Protein AF-A0A151II38-F1 (afdb_monomer_lite)

Structure (mmCIF, N/CA/C/O backbone):
data_AF-A0A151II38-F1
#
_entry.id   AF-A0A151II38-F1
#
loop_
_atom_site.group_PDB
_atom_site.id
_atom_site.type_symbol
_atom_site.label_atom_id
_atom_site.label_alt_id
_atom_site.label_comp_id
_atom_site.label_asym_id
_atom_site.label_entity_id
_atom_site.label_seq_id
_atom_site.pdbx_PDB_ins_code
_atom_site.Cartn_x
_atom_site.Cartn_y
_atom_site.Cartn_z
_atom_site.occupancy
_atom_site.B_iso_or_equiv
_atom_site.auth_seq_id
_atom_site.auth_comp_id
_atom_site.auth_asym_id
_atom_site.auth_atom_id
_atom_site.pdbx_PDB_model_num
ATOM 1 N N . MET A 1 1 ? 55.153 0.706 26.141 1.00 42.03 1 MET A N 1
ATOM 2 C CA . MET A 1 1 ? 53.929 1.370 25.641 1.00 42.03 1 MET A CA 1
ATOM 3 C C . MET A 1 1 ? 52.805 1.045 26.612 1.00 42.03 1 MET A C 1
ATOM 5 O O . MET A 1 1 ? 52.596 -0.126 26.891 1.00 42.03 1 MET A O 1
ATOM 9 N N . LYS A 1 2 ? 52.201 2.060 27.241 1.00 38.72 2 LYS A N 1
ATOM 10 C CA . LYS A 1 2 ? 51.211 1.895 28.319 1.00 38.72 2 LYS A CA 1
ATOM 11 C C . LYS A 1 2 ? 49.842 1.570 27.707 1.00 38.72 2 LYS A C 1
ATOM 13 O O . LYS A 1 2 ? 49.373 2.341 26.878 1.00 38.72 2 LYS A O 1
ATOM 18 N N . GLN A 1 3 ? 49.226 0.452 28.096 1.00 38.72 3 GLN A N 1
ATOM 19 C CA . GLN A 1 3 ? 47.822 0.165 27.782 1.00 38.72 3 GLN A CA 1
ATOM 20 C C . GLN A 1 3 ? 46.928 1.078 28.631 1.00 38.72 3 GLN A C 1
ATOM 22 O O . GLN A 1 3 ? 47.098 1.150 29.847 1.00 38.72 3 GLN A O 1
ATOM 27 N N . GLN A 1 4 ? 46.008 1.799 27.991 1.00 38.91 4 GLN A N 1
ATOM 28 C CA . GLN A 1 4 ? 44.930 2.519 28.671 1.00 38.91 4 GLN A CA 1
ATOM 29 C C . GLN A 1 4 ? 43.758 1.557 28.928 1.00 38.91 4 GLN A C 1
ATOM 31 O O . GLN A 1 4 ? 43.436 0.767 28.037 1.00 38.91 4 GLN A O 1
ATOM 36 N N . PRO A 1 5 ? 43.105 1.603 30.103 1.00 37.75 5 PRO A N 1
ATOM 37 C CA . PRO A 1 5 ? 41.931 0.786 30.366 1.00 37.75 5 PRO A CA 1
ATOM 38 C C . PRO A 1 5 ? 40.716 1.360 29.628 1.00 37.75 5 PRO A C 1
ATOM 40 O O . PRO A 1 5 ? 40.427 2.555 29.701 1.00 37.75 5 PRO A O 1
ATOM 43 N N . ILE A 1 6 ? 40.005 0.491 28.912 1.00 41.16 6 ILE A N 1
ATOM 44 C CA . ILE A 1 6 ? 38.724 0.803 28.277 1.00 41.16 6 ILE A CA 1
ATOM 45 C C . ILE A 1 6 ? 37.702 1.007 29.400 1.00 41.16 6 ILE A C 1
ATOM 47 O O . ILE A 1 6 ? 37.338 0.061 30.096 1.00 41.16 6 ILE A O 1
ATOM 51 N N . LEU A 1 7 ? 37.255 2.248 29.593 1.00 38.03 7 LEU A N 1
ATOM 52 C CA . LEU A 1 7 ? 36.114 2.561 30.448 1.00 38.03 7 LEU A CA 1
ATOM 53 C C . LEU A 1 7 ? 34.854 1.987 29.791 1.00 38.03 7 LEU A C 1
ATOM 55 O O . LEU A 1 7 ? 34.347 2.531 28.812 1.00 38.03 7 LEU A O 1
ATOM 59 N N . PHE A 1 8 ? 34.367 0.867 30.322 1.00 38.53 8 PHE A N 1
ATOM 60 C CA . PHE A 1 8 ? 33.031 0.368 30.027 1.00 38.53 8 PHE A CA 1
ATOM 61 C C . PHE A 1 8 ? 32.028 1.344 30.645 1.00 38.53 8 PHE A C 1
ATOM 63 O O . PHE A 1 8 ? 31.829 1.361 31.858 1.00 38.53 8 PHE A O 1
ATOM 70 N N . VAL A 1 9 ? 31.446 2.206 29.813 1.00 39.81 9 VAL A N 1
ATOM 71 C CA . VAL A 1 9 ? 30.299 3.023 30.205 1.00 39.81 9 VAL A CA 1
ATOM 72 C C . VAL A 1 9 ? 29.094 2.081 30.215 1.00 39.81 9 VAL A C 1
ATOM 74 O O . VAL A 1 9 ? 28.756 1.557 29.150 1.00 39.81 9 VAL A O 1
ATOM 77 N N . PRO A 1 10 ? 28.453 1.809 31.365 1.00 38.94 10 PRO A N 1
ATOM 78 C CA . PRO A 1 10 ? 27.213 1.055 31.358 1.00 38.94 10 PRO A CA 1
ATOM 79 C C . PRO A 1 10 ? 26.184 1.889 30.590 1.00 38.94 10 PRO A C 1
ATOM 81 O O . PRO A 1 10 ? 25.871 3.020 30.968 1.00 38.94 10 PRO A O 1
ATOM 84 N N . GLY A 1 11 ? 25.716 1.360 29.458 1.00 39.97 11 GLY A N 1
ATOM 85 C CA . GLY A 1 11 ? 24.591 1.939 28.733 1.00 39.97 11 GLY A CA 1
ATOM 86 C C . GLY A 1 11 ? 23.393 2.035 29.672 1.00 39.97 11 GLY A C 1
ATOM 87 O O . GLY A 1 11 ? 23.186 1.135 30.484 1.00 39.97 11 GLY A O 1
ATOM 88 N N . ALA A 1 12 ? 22.647 3.138 29.587 1.00 42.88 12 ALA A N 1
ATOM 89 C CA . ALA A 1 12 ? 21.488 3.398 30.431 1.00 42.88 12 ALA A CA 1
ATOM 90 C C . ALA A 1 12 ? 20.570 2.167 30.483 1.00 42.88 12 ALA A C 1
ATOM 92 O O . ALA A 1 12 ? 19.962 1.780 29.483 1.00 42.88 12 ALA A O 1
ATOM 93 N N . GLU A 1 13 ? 20.504 1.535 31.651 1.00 42.62 13 GLU A N 1
ATOM 94 C CA . GLU A 1 13 ? 19.640 0.392 31.893 1.00 42.62 13 GLU A CA 1
ATOM 95 C C . GLU A 1 13 ? 18.210 0.921 32.045 1.00 42.62 13 GLU A C 1
ATOM 97 O O . GLU A 1 13 ? 17.784 1.382 33.103 1.00 42.62 13 GLU A O 1
ATOM 102 N N . VAL A 1 14 ? 17.474 0.947 30.932 1.00 45.72 14 VAL A N 1
ATOM 103 C CA . VAL A 1 14 ? 16.070 1.359 30.925 1.00 45.72 14 VAL A CA 1
ATOM 104 C C . VAL A 1 14 ? 15.251 0.229 31.538 1.00 45.72 14 VAL A C 1
ATOM 106 O O . VAL A 1 14 ? 14.864 -0.720 30.854 1.00 45.72 14 VAL A O 1
ATOM 109 N N . SER A 1 15 ? 14.962 0.339 32.834 1.00 42.09 15 SER A N 1
ATOM 110 C CA . SER A 1 15 ? 13.875 -0.414 33.460 1.00 42.09 15 SER A CA 1
ATOM 111 C C . SER A 1 15 ? 12.570 -0.020 32.772 1.00 42.09 15 SER A C 1
ATOM 113 O O . SER A 1 15 ? 12.021 1.053 33.016 1.00 42.09 15 SER A O 1
ATOM 115 N N . ARG A 1 16 ? 12.093 -0.861 31.849 1.00 50.50 16 ARG A N 1
ATOM 116 C CA . ARG A 1 16 ? 10.820 -0.630 31.162 1.00 50.50 16 ARG A CA 1
ATOM 117 C C . ARG A 1 16 ? 9.686 -0.838 32.157 1.00 50.50 16 ARG A C 1
ATOM 119 O O . ARG A 1 16 ? 9.309 -1.970 32.449 1.00 50.50 16 ARG A O 1
ATOM 126 N N . VAL A 1 17 ? 9.139 0.260 32.663 1.00 53.81 17 VAL A N 1
ATOM 127 C CA . VAL A 1 17 ? 7.843 0.254 33.342 1.00 53.81 17 VAL A CA 1
ATOM 128 C C . VAL A 1 17 ? 6.809 -0.194 32.309 1.00 53.81 17 VAL A C 1
ATOM 130 O O . VAL A 1 17 ? 6.632 0.459 31.282 1.00 53.81 17 VAL A O 1
ATOM 133 N N . GLY A 1 18 ? 6.180 -1.349 32.534 1.00 63.34 18 GLY A N 1
ATOM 134 C CA . GLY A 1 18 ? 5.113 -1.834 31.662 1.00 63.34 18 GLY A CA 1
ATOM 135 C C . GLY A 1 18 ? 3.963 -0.829 31.637 1.00 63.34 18 GLY A C 1
ATOM 136 O O . GLY A 1 18 ? 3.444 -0.458 32.688 1.00 63.34 18 GLY A O 1
ATOM 137 N N . MET A 1 19 ? 3.576 -0.379 30.445 1.00 75.31 19 MET A N 1
ATOM 138 C CA . MET A 1 19 ? 2.402 0.471 30.272 1.00 75.31 19 MET A CA 1
ATOM 139 C C . MET A 1 19 ? 1.148 -0.402 30.372 1.00 75.31 19 MET A C 1
ATOM 141 O O . MET A 1 19 ? 1.076 -1.452 29.739 1.00 75.31 19 MET A O 1
ATOM 145 N N . ARG A 1 20 ? 0.145 0.007 31.148 1.00 77.50 20 ARG A N 1
ATOM 146 C CA . ARG A 1 20 ? -1.185 -0.613 31.069 1.00 77.50 20 ARG A CA 1
ATOM 147 C C . ARG A 1 20 ? -2.046 0.185 30.109 1.00 77.50 20 ARG A C 1
ATOM 149 O O . ARG A 1 20 ? -1.980 1.412 30.110 1.00 77.50 20 ARG A O 1
ATOM 156 N N . MET A 1 21 ? -2.834 -0.513 29.301 1.00 81.94 21 MET A N 1
ATOM 157 C CA . MET A 1 21 ? -3.765 0.151 28.401 1.00 81.94 21 MET A CA 1
ATOM 158 C C . MET A 1 21 ? -4.886 0.808 29.227 1.00 81.94 21 MET A C 1
ATOM 160 O O . MET A 1 21 ? -5.406 0.153 30.133 1.00 81.94 21 MET A O 1
ATOM 164 N N . PRO A 1 22 ? -5.228 2.085 28.978 1.00 82.12 22 PRO A N 1
ATOM 165 C CA . PRO A 1 22 ? -6.324 2.757 29.671 1.00 82.12 22 PRO A CA 1
ATOM 166 C C . PRO A 1 22 ? -7.682 2.150 29.291 1.00 82.12 22 PRO A C 1
ATOM 168 O O . PRO A 1 22 ? -7.847 1.631 28.184 1.00 82.12 22 PRO A O 1
ATOM 171 N N . GLU A 1 23 ? -8.657 2.266 30.197 1.00 81.56 23 GLU A N 1
ATOM 172 C CA . GLU A 1 23 ? -10.046 1.846 29.968 1.00 81.56 23 GLU A CA 1
ATOM 173 C C . GLU A 1 23 ? -10.619 2.525 28.720 1.00 81.56 23 GLU A C 1
ATOM 175 O O . GLU A 1 23 ? -10.447 3.730 28.526 1.00 81.56 23 GLU A O 1
ATOM 180 N N . PHE A 1 24 ? -11.290 1.752 27.864 1.00 79.31 24 PHE A N 1
ATOM 181 C CA . PHE A 1 24 ? -11.887 2.276 26.639 1.00 79.31 24 PHE A CA 1
ATOM 182 C C . PHE A 1 24 ? -13.092 3.168 26.951 1.00 79.31 24 PHE A C 1
ATOM 184 O O . PHE A 1 24 ? -14.044 2.718 27.585 1.00 79.31 24 PHE A O 1
ATOM 191 N N . THR A 1 25 ? -13.085 4.413 26.461 1.00 80.38 25 THR A N 1
ATOM 192 C CA . THR A 1 25 ? -14.199 5.358 26.626 1.00 80.38 25 THR A CA 1
ATOM 193 C C . THR A 1 25 ? -15.070 5.405 25.365 1.00 80.38 25 THR A C 1
ATOM 195 O O . THR A 1 25 ? -14.805 6.203 24.467 1.00 80.38 25 THR A O 1
ATOM 198 N N . PRO A 1 26 ? -16.149 4.601 25.262 1.00 75.00 26 PRO A N 1
ATOM 199 C CA . PRO A 1 26 ? -16.966 4.536 24.045 1.00 75.00 26 PRO A CA 1
ATOM 200 C C . PRO A 1 26 ? -17.714 5.839 23.735 1.00 75.00 26 PRO A C 1
ATOM 202 O O . PRO A 1 26 ? -18.057 6.080 22.582 1.00 75.00 26 PRO A O 1
ATOM 205 N N . ALA A 1 27 ? -17.977 6.670 24.749 1.00 83.56 27 ALA A N 1
ATOM 206 C CA . ALA A 1 27 ? -18.625 7.971 24.579 1.00 83.56 27 ALA A CA 1
ATOM 207 C C . ALA A 1 27 ? -17.717 9.006 23.893 1.00 83.56 27 ALA A C 1
ATOM 209 O O . ALA A 1 27 ? -18.223 9.917 23.246 1.00 83.56 27 ALA A O 1
ATOM 210 N N . ASP A 1 28 ? -16.398 8.853 24.034 1.00 86.56 28 ASP A N 1
ATOM 211 C CA . ASP A 1 28 ? -15.394 9.720 23.420 1.00 86.56 28 ASP A CA 1
ATOM 212 C C . ASP A 1 28 ? -14.138 8.899 23.068 1.00 86.56 28 ASP A C 1
ATOM 214 O O . ASP A 1 28 ? -13.201 8.788 23.870 1.00 86.56 28 ASP A O 1
ATOM 218 N N . PRO A 1 29 ? -14.124 8.260 21.885 1.00 86.12 29 PRO A N 1
ATOM 219 C CA . PRO A 1 29 ? -12.983 7.471 21.437 1.00 86.12 29 PRO A CA 1
ATOM 220 C C . PRO A 1 29 ? -11.738 8.320 21.155 1.00 86.12 29 PRO A C 1
ATOM 222 O O . PRO A 1 29 ? -10.625 7.823 21.314 1.00 86.12 29 PRO A O 1
ATOM 225 N N . GLU A 1 30 ? -11.893 9.583 20.740 1.00 87.31 30 GLU A N 1
ATOM 226 C CA . GLU A 1 30 ? -10.754 10.464 20.447 1.00 87.31 30 GLU A CA 1
ATOM 227 C C . GLU A 1 30 ? -9.966 10.783 21.715 1.00 87.31 30 GLU A C 1
ATOM 229 O O . GLU A 1 30 ? -8.733 10.705 21.720 1.00 87.31 30 GLU A O 1
ATOM 234 N N . LEU A 1 31 ? -10.673 11.060 22.814 1.00 89.38 31 LEU A N 1
ATOM 235 C CA . LEU A 1 31 ? -10.053 11.218 24.123 1.00 89.38 31 LEU A CA 1
ATOM 236 C C . LEU A 1 31 ? -9.273 9.963 24.522 1.00 89.38 31 LEU A C 1
ATOM 238 O O . LEU A 1 31 ? -8.129 10.073 24.968 1.00 89.38 31 LEU A O 1
ATOM 242 N N . TRP A 1 32 ? -9.847 8.775 24.313 1.00 88.19 32 TRP A N 1
ATOM 243 C CA . TRP A 1 32 ? -9.151 7.520 24.592 1.00 88.19 32 TRP A CA 1
ATOM 244 C C . TRP A 1 32 ? -7.852 7.392 23.793 1.00 88.19 32 TRP A C 1
ATOM 246 O O . TRP A 1 32 ? -6.799 7.144 24.383 1.00 88.19 32 TRP A O 1
ATOM 256 N N . PHE A 1 33 ? -7.893 7.621 22.476 1.00 89.62 33 PHE A N 1
ATOM 257 C CA . PHE A 1 33 ? -6.693 7.583 21.633 1.00 89.62 33 PHE A CA 1
ATOM 258 C C . PHE A 1 33 ? -5.639 8.598 22.095 1.00 89.62 33 PHE A C 1
ATOM 260 O O . PHE A 1 33 ? -4.460 8.257 22.181 1.00 89.62 33 PHE A O 1
ATOM 267 N N . SER A 1 34 ? -6.053 9.807 22.487 1.00 91.75 34 SER A N 1
ATOM 268 C CA . SER A 1 34 ? -5.141 10.819 23.030 1.00 91.75 34 SER A CA 1
ATOM 269 C C . SER A 1 34 ? -4.453 10.351 24.318 1.00 91.75 34 SER A C 1
ATOM 271 O O . SER A 1 34 ? -3.237 10.499 24.469 1.00 91.75 34 SER A O 1
ATOM 273 N N . ILE A 1 35 ? -5.202 9.739 25.241 1.00 89.88 35 ILE A N 1
ATOM 274 C CA . ILE A 1 35 ? -4.660 9.202 26.499 1.00 89.88 35 ILE A CA 1
ATOM 275 C C . ILE A 1 35 ? -3.666 8.073 26.216 1.00 89.88 35 ILE A C 1
ATOM 277 O O . ILE A 1 35 ? -2.582 8.041 26.806 1.00 89.88 35 ILE A O 1
ATOM 281 N N . VAL A 1 36 ? -4.007 7.163 25.304 1.00 90.38 36 VAL A N 1
ATOM 282 C CA . VAL A 1 36 ? -3.137 6.063 24.872 1.00 90.38 36 VAL A CA 1
ATOM 283 C C . VAL A 1 36 ? -1.824 6.604 24.302 1.00 90.38 36 VAL A C 1
ATOM 285 O O . VAL A 1 36 ? -0.748 6.214 24.761 1.00 90.38 36 VAL A O 1
ATOM 288 N N . ASP A 1 37 ? -1.891 7.552 23.366 1.00 90.25 37 ASP A N 1
ATOM 289 C CA . ASP A 1 37 ? -0.703 8.133 22.734 1.00 90.25 37 ASP A CA 1
ATOM 290 C C . ASP A 1 37 ? 0.189 8.861 23.741 1.00 90.25 37 ASP A C 1
ATOM 292 O O . ASP A 1 37 ? 1.411 8.685 23.751 1.00 90.25 37 ASP A O 1
ATOM 296 N N . ARG A 1 38 ? -0.407 9.635 24.656 1.00 90.50 38 ARG A N 1
ATOM 297 C CA . ARG A 1 38 ? 0.335 10.294 25.740 1.00 90.50 38 ARG A CA 1
ATOM 298 C C . ARG A 1 38 ? 0.987 9.284 26.683 1.00 90.50 38 ARG A C 1
ATOM 300 O O . ARG A 1 38 ? 2.105 9.527 27.132 1.00 90.50 38 ARG A O 1
ATOM 307 N N . SER A 1 39 ? 0.337 8.151 26.943 1.00 88.94 39 SER A N 1
ATOM 308 C CA . SER A 1 39 ? 0.879 7.075 27.781 1.00 88.94 39 SER A CA 1
ATOM 309 C C . SER A 1 39 ? 2.092 6.405 27.128 1.00 88.94 39 SER A C 1
ATOM 311 O O . SER A 1 39 ? 3.112 6.190 27.791 1.00 88.94 39 SER A O 1
ATOM 313 N N . PHE A 1 40 ? 2.034 6.143 25.818 1.00 90.38 40 PHE A N 1
ATOM 314 C CA . PHE A 1 40 ? 3.184 5.638 25.065 1.00 90.38 40 PHE A CA 1
ATOM 315 C C . PHE A 1 40 ? 4.356 6.622 25.101 1.00 90.38 40 PHE A C 1
ATOM 317 O O . PHE A 1 40 ? 5.489 6.223 25.373 1.00 90.38 40 PHE A O 1
ATOM 324 N N . LEU A 1 41 ? 4.088 7.917 24.909 1.00 88.81 41 LEU A N 1
ATOM 325 C CA . LEU A 1 41 ? 5.114 8.958 24.995 1.00 88.81 41 LEU A CA 1
ATOM 326 C C . LEU A 1 41 ? 5.746 9.033 26.393 1.00 88.81 41 LEU A C 1
ATOM 328 O O . LEU A 1 41 ? 6.970 9.069 26.504 1.00 88.81 41 LEU A O 1
ATOM 332 N N . ALA A 1 42 ? 4.938 9.003 27.456 1.00 88.38 42 ALA A N 1
ATOM 333 C CA . ALA A 1 42 ? 5.418 9.079 28.837 1.00 88.38 42 ALA A CA 1
ATOM 334 C C . ALA A 1 42 ? 6.294 7.879 29.238 1.00 88.38 42 ALA A C 1
ATOM 336 O O . ALA A 1 42 ? 7.211 8.018 30.044 1.00 88.38 42 ALA A O 1
ATOM 337 N N . THR A 1 43 ? 6.032 6.705 28.661 1.00 86.94 43 THR A N 1
ATOM 338 C CA . THR A 1 43 ? 6.795 5.470 28.909 1.00 86.94 43 THR A CA 1
ATOM 339 C C . THR A 1 43 ? 7.983 5.282 27.960 1.00 86.94 43 THR A C 1
ATOM 341 O O . THR A 1 43 ? 8.714 4.297 28.073 1.00 86.94 43 THR A O 1
ATOM 344 N N . GLY A 1 44 ? 8.205 6.218 27.030 1.00 87.56 44 GLY A N 1
ATOM 345 C CA . GLY A 1 44 ? 9.280 6.143 26.038 1.00 87.56 44 GLY A CA 1
ATOM 346 C C . GLY A 1 44 ? 9.044 5.101 24.938 1.00 87.56 44 GLY A C 1
ATOM 347 O O . GLY A 1 44 ? 9.988 4.693 24.261 1.00 87.56 44 GLY A O 1
ATOM 348 N N . ILE A 1 45 ? 7.801 4.646 24.746 1.00 87.88 45 ILE A N 1
ATOM 349 C CA . ILE A 1 45 ? 7.431 3.694 23.696 1.00 87.88 45 ILE A CA 1
ATOM 350 C C . ILE A 1 45 ? 7.167 4.462 22.398 1.00 87.88 45 ILE A C 1
ATOM 352 O O . ILE A 1 45 ? 6.077 4.971 22.153 1.00 87.88 45 ILE A O 1
ATOM 356 N N . THR A 1 46 ? 8.172 4.517 21.530 1.00 87.12 46 THR A N 1
ATOM 357 C CA . THR A 1 46 ? 8.078 5.207 20.231 1.00 87.12 46 THR A CA 1
ATOM 358 C C . THR A 1 46 ? 7.876 4.253 19.059 1.00 87.12 46 THR A C 1
ATOM 360 O O . THR A 1 46 ? 7.254 4.617 18.068 1.00 87.12 46 THR A O 1
ATOM 363 N N . VAL A 1 47 ? 8.360 3.014 19.178 1.00 88.75 47 VAL A N 1
ATOM 364 C CA . VAL A 1 47 ? 8.317 2.017 18.102 1.00 88.75 47 VAL A CA 1
ATOM 365 C C . VAL A 1 47 ? 6.901 1.466 17.935 1.00 88.75 47 VAL A C 1
ATOM 367 O O . VAL A 1 47 ? 6.396 0.786 18.831 1.00 88.75 47 VAL A O 1
ATOM 370 N N . ASP A 1 48 ? 6.297 1.669 16.763 1.00 87.25 48 ASP A N 1
ATOM 371 C CA . ASP A 1 48 ? 4.916 1.250 16.474 1.00 87.25 48 ASP A CA 1
ATOM 372 C C . ASP A 1 48 ? 4.686 -0.255 16.622 1.00 87.25 48 ASP A C 1
ATOM 374 O O . ASP A 1 48 ? 3.642 -0.668 17.116 1.00 87.25 48 ASP A O 1
ATOM 378 N N . ALA A 1 49 ? 5.679 -1.091 16.302 1.00 84.19 49 ALA A N 1
ATOM 379 C CA . ALA A 1 49 ? 5.593 -2.533 16.550 1.00 84.19 49 ALA A CA 1
ATOM 380 C C . ALA A 1 49 ? 5.375 -2.857 18.042 1.00 84.19 49 ALA A C 1
ATOM 382 O O . ALA A 1 49 ? 4.660 -3.799 18.377 1.00 84.19 49 ALA A O 1
ATOM 383 N N . THR A 1 50 ? 5.950 -2.052 18.942 1.00 87.19 50 THR A N 1
ATOM 384 C CA . THR A 1 50 ? 5.748 -2.197 20.390 1.00 87.19 50 THR A CA 1
ATOM 385 C C . THR A 1 50 ? 4.356 -1.723 20.790 1.00 87.19 50 THR A C 1
ATOM 387 O O . THR A 1 50 ? 3.670 -2.440 21.515 1.00 87.19 50 THR A O 1
ATOM 390 N N . LYS A 1 51 ? 3.907 -0.562 20.288 1.00 88.06 51 LYS A N 1
ATOM 391 C CA . LYS A 1 51 ? 2.544 -0.050 20.529 1.00 88.06 51 LYS A CA 1
ATOM 392 C C . LYS A 1 51 ? 1.484 -1.063 20.087 1.00 88.06 51 LYS A C 1
ATOM 394 O O . LYS A 1 51 ? 0.569 -1.384 20.840 1.00 88.06 51 LYS A O 1
ATOM 399 N N . PHE A 1 52 ? 1.665 -1.629 18.895 1.00 85.44 52 PHE A N 1
ATOM 400 C CA . PHE A 1 52 ? 0.821 -2.688 18.352 1.00 85.44 52 PHE A CA 1
ATOM 401 C C . PHE A 1 52 ? 0.848 -3.945 19.226 1.00 85.44 52 PHE A C 1
ATOM 403 O O . PHE A 1 52 ? -0.198 -4.527 19.499 1.00 85.44 52 PHE A O 1
ATOM 410 N N . GLY A 1 53 ? 2.027 -4.319 19.730 1.00 86.44 53 GLY A N 1
ATOM 411 C CA . GLY A 1 53 ? 2.182 -5.399 20.699 1.00 86.44 53 GLY A CA 1
ATOM 412 C C . GLY A 1 53 ? 1.278 -5.227 21.921 1.00 86.44 53 GLY A C 1
ATOM 413 O O . GLY A 1 53 ? 0.593 -6.179 22.273 1.00 86.44 53 GLY A O 1
ATOM 414 N N . TYR A 1 54 ? 1.207 -4.025 22.508 1.00 85.25 54 TYR A N 1
ATOM 415 C CA . TYR A 1 54 ? 0.302 -3.727 23.629 1.00 85.25 54 TYR A CA 1
ATOM 416 C C . TYR A 1 54 ? -1.177 -3.863 23.251 1.00 85.25 54 TYR A C 1
ATOM 418 O O . TYR A 1 54 ? -1.947 -4.453 24.010 1.00 85.25 54 TYR A O 1
ATOM 426 N N . ALA A 1 55 ? -1.570 -3.378 22.070 1.00 83.12 55 ALA A N 1
ATOM 427 C CA . ALA A 1 55 ? -2.946 -3.500 21.593 1.00 83.12 55 ALA A CA 1
ATOM 428 C C . ALA A 1 55 ? -3.366 -4.967 21.390 1.00 83.12 55 ALA A C 1
ATOM 430 O O . ALA A 1 55 ? -4.480 -5.346 21.749 1.00 83.12 55 ALA A O 1
ATOM 431 N N . LEU A 1 56 ? -2.466 -5.816 20.878 1.00 84.06 56 LEU A N 1
ATOM 432 C CA . LEU A 1 56 ? -2.742 -7.240 20.668 1.00 84.06 56 LEU A CA 1
ATOM 433 C C . LEU A 1 56 ? -3.023 -8.006 21.963 1.00 84.06 56 LEU A C 1
ATOM 435 O O . LEU A 1 56 ? -3.763 -8.984 21.926 1.00 84.06 56 LEU A O 1
ATOM 439 N N . ILE A 1 57 ? -2.481 -7.573 23.107 1.00 83.56 57 ILE A N 1
ATOM 440 C CA . ILE A 1 57 ? -2.741 -8.239 24.395 1.00 83.56 57 ILE A CA 1
ATOM 441 C C . ILE A 1 57 ? -4.218 -8.099 24.803 1.00 83.56 57 ILE A C 1
ATOM 443 O O . ILE A 1 57 ? -4.722 -8.900 25.583 1.00 83.56 57 ILE A O 1
ATOM 447 N N . MET A 1 58 ? -4.939 -7.109 24.268 1.00 83.62 58 MET A N 1
ATOM 448 C CA . MET A 1 58 ? -6.382 -6.979 24.489 1.00 83.62 58 MET A CA 1
ATOM 449 C C . MET A 1 58 ? -7.211 -7.927 23.612 1.00 83.62 58 MET A C 1
ATOM 451 O O . MET A 1 58 ? -8.417 -8.027 23.808 1.00 83.62 58 MET A O 1
ATOM 455 N N . VAL A 1 59 ? -6.616 -8.611 22.629 1.00 87.44 59 VAL A N 1
ATOM 456 C CA . VAL A 1 59 ? -7.339 -9.445 21.658 1.00 87.44 59 VAL A CA 1
ATOM 457 C C . VAL A 1 59 ? -7.201 -10.927 22.016 1.00 87.44 59 VAL A C 1
ATOM 459 O O . VAL A 1 59 ? -6.155 -11.541 21.818 1.00 87.44 59 VAL A O 1
ATOM 462 N N . ASP A 1 60 ? -8.285 -11.546 22.484 1.00 87.62 60 ASP A N 1
ATOM 463 C CA . ASP A 1 60 ? -8.368 -12.986 22.737 1.00 87.62 60 ASP A CA 1
ATOM 464 C C . ASP A 1 60 ? -8.942 -13.703 21.506 1.00 87.62 60 ASP A C 1
ATOM 466 O O . ASP A 1 60 ? -10.154 -13.873 21.345 1.00 87.62 60 ASP A O 1
ATOM 470 N N . LEU A 1 61 ? -8.039 -14.131 20.620 1.00 85.19 61 LEU A N 1
ATOM 471 C CA . LEU A 1 61 ? -8.384 -14.814 19.370 1.00 85.19 61 LEU A CA 1
ATOM 472 C C . LEU A 1 61 ? -9.036 -16.187 19.589 1.00 85.19 61 LEU A C 1
ATOM 474 O O . LEU A 1 61 ? -9.821 -16.617 18.748 1.00 85.19 61 LEU A O 1
ATOM 478 N N . LYS A 1 62 ? -8.734 -16.883 20.697 1.00 86.88 62 LYS A N 1
ATOM 479 C CA . LYS A 1 62 ? -9.294 -18.221 20.967 1.00 86.88 62 LYS A CA 1
ATOM 480 C C . LYS A 1 62 ? -10.781 -18.148 21.283 1.00 86.88 62 LYS A C 1
ATOM 482 O O . LYS A 1 62 ? -11.534 -19.019 20.864 1.00 86.88 62 LYS A O 1
ATOM 487 N N . ASN A 1 63 ? -11.178 -17.108 22.009 1.00 88.12 63 ASN A N 1
ATOM 488 C CA . ASN A 1 63 ? -12.560 -16.898 22.429 1.00 88.12 63 ASN A CA 1
ATOM 489 C C . ASN A 1 63 ? -13.279 -15.820 21.602 1.00 88.12 63 ASN A C 1
ATOM 491 O O . ASN A 1 63 ? -14.390 -15.444 21.961 1.00 88.12 63 ASN A O 1
ATOM 495 N N . ILE A 1 64 ? -12.649 -15.321 20.527 1.00 86.62 64 ILE A N 1
ATOM 496 C CA . ILE A 1 64 ? -13.172 -14.276 19.633 1.00 86.62 64 ILE A CA 1
ATOM 497 C C . ILE A 1 64 ? -13.727 -13.100 20.452 1.00 86.62 64 ILE A C 1
ATOM 499 O O . ILE A 1 64 ? -14.901 -12.744 20.367 1.00 86.62 64 ILE A O 1
ATOM 503 N N . ARG A 1 65 ? -12.892 -12.516 21.312 1.00 88.50 65 ARG A N 1
ATOM 504 C CA . ARG A 1 65 ? -13.302 -11.407 22.183 1.00 88.50 65 ARG A CA 1
ATOM 505 C C . ARG A 1 65 ? -12.171 -10.421 22.418 1.00 88.50 65 ARG A C 1
ATOM 507 O O . ARG A 1 65 ? -10.998 -10.777 22.353 1.00 88.50 65 ARG A O 1
ATOM 514 N N . LEU A 1 66 ? -12.540 -9.187 22.724 1.00 87.94 66 LEU A N 1
ATOM 515 C CA . LEU A 1 66 ? -11.644 -8.196 23.302 1.00 87.94 66 LEU A CA 1
ATOM 516 C C . LEU A 1 66 ? -11.744 -8.283 24.823 1.00 87.94 66 LEU A C 1
ATOM 518 O O . LEU A 1 66 ? -12.846 -8.432 25.349 1.00 87.94 66 LEU A O 1
ATOM 522 N N . VAL A 1 67 ? -10.612 -8.212 25.514 1.00 87.31 67 VAL A N 1
ATOM 523 C CA . VAL A 1 67 ? -10.507 -8.263 26.973 1.00 87.31 67 VAL A CA 1
ATOM 524 C C . VAL A 1 67 ? -9.832 -6.986 27.451 1.00 87.31 67 VAL A C 1
ATOM 526 O O . VAL A 1 67 ? -8.685 -6.711 27.097 1.00 87.31 67 VAL A O 1
ATOM 529 N N . ASP A 1 68 ? -10.539 -6.222 28.277 1.00 82.94 68 ASP A N 1
ATOM 530 C CA . ASP A 1 68 ? -9.956 -5.109 29.014 1.00 82.94 68 ASP A CA 1
ATOM 531 C C . ASP A 1 68 ? -9.179 -5.655 30.219 1.00 82.94 68 ASP A C 1
ATOM 533 O O . ASP A 1 68 ? -9.729 -6.332 31.086 1.00 82.94 68 ASP A O 1
ATOM 537 N N . GLN A 1 69 ? -7.882 -5.365 30.280 1.00 79.44 69 GLN A N 1
ATOM 538 C CA . GLN A 1 69 ? -7.003 -5.850 31.344 1.00 79.44 69 GLN A CA 1
ATOM 539 C C . GLN A 1 69 ? -7.210 -5.140 32.683 1.00 79.44 69 GLN A C 1
ATOM 541 O O . GLN A 1 69 ? -6.778 -5.659 33.712 1.00 79.44 69 GLN A O 1
ATOM 546 N N . LEU A 1 70 ? -7.811 -3.948 32.684 1.00 78.56 70 LEU A N 1
ATOM 547 C CA . LEU A 1 70 ? -8.051 -3.188 33.904 1.00 78.56 70 LEU A CA 1
ATOM 548 C C . LEU A 1 70 ? -9.329 -3.661 34.596 1.00 78.56 70 LEU A C 1
ATOM 550 O O . LEU A 1 70 ? -9.325 -3.924 35.798 1.00 78.56 70 LEU A O 1
ATOM 554 N N . THR A 1 71 ? -10.408 -3.787 33.828 1.00 83.00 71 THR A N 1
ATOM 555 C CA . THR A 1 71 ? -11.747 -4.094 34.349 1.00 83.00 71 THR A CA 1
ATOM 556 C C . THR A 1 71 ? -12.121 -5.574 34.229 1.00 83.00 71 THR A C 1
ATOM 558 O O . THR A 1 71 ? -13.098 -6.008 34.835 1.00 83.00 71 THR A O 1
ATOM 561 N N . ASN A 1 72 ? -11.355 -6.367 33.467 1.00 83.12 72 ASN A N 1
ATOM 562 C CA . ASN A 1 72 ? -11.722 -7.714 33.010 1.00 83.12 72 ASN A CA 1
ATOM 563 C C . ASN A 1 72 ? -13.043 -7.766 32.221 1.00 83.12 72 ASN A C 1
ATOM 565 O O . ASN A 1 72 ? -13.605 -8.848 32.030 1.00 83.12 72 ASN A O 1
ATOM 569 N N . LEU A 1 73 ? -13.545 -6.622 31.743 1.00 84.31 73 LEU A N 1
ATOM 570 C CA . LEU A 1 73 ? -14.689 -6.593 30.844 1.00 84.31 73 LEU A CA 1
ATOM 571 C C . LEU A 1 73 ? -14.313 -7.223 29.508 1.00 84.31 73 LEU A C 1
ATOM 573 O O . LEU A 1 73 ? -13.190 -7.090 29.015 1.00 84.31 73 LEU A O 1
ATOM 577 N N . THR A 1 74 ? -15.280 -7.909 28.909 1.00 86.88 74 THR A N 1
ATOM 578 C CA . THR A 1 74 ? -15.092 -8.550 27.614 1.00 86.88 74 THR A CA 1
ATOM 579 C C . THR A 1 74 ? -16.130 -8.080 26.620 1.00 86.88 74 THR A C 1
ATOM 581 O O . THR A 1 74 ? -17.323 -8.104 26.921 1.00 86.88 74 THR A O 1
ATOM 584 N N . ALA A 1 75 ? -15.690 -7.737 25.415 1.00 86.81 75 ALA A N 1
ATOM 585 C CA . ALA A 1 75 ? -16.569 -7.462 24.289 1.00 86.81 75 ALA A CA 1
ATOM 586 C C . ALA A 1 75 ? -16.462 -8.605 23.278 1.00 86.81 75 ALA A C 1
ATOM 588 O O . ALA A 1 75 ? -15.362 -8.963 22.854 1.00 86.81 75 ALA A O 1
ATOM 589 N N . ALA A 1 76 ? -17.598 -9.195 22.900 1.00 88.38 76 ALA A N 1
ATOM 590 C CA . ALA A 1 76 ? -17.623 -10.231 21.875 1.00 88.38 76 ALA A CA 1
ATOM 591 C C . ALA A 1 76 ? -17.154 -9.649 20.534 1.00 88.38 76 ALA A C 1
ATOM 593 O O . ALA A 1 76 ? -17.610 -8.590 20.105 1.00 88.38 76 ALA A O 1
ATOM 594 N N . GLY A 1 77 ? -16.227 -10.344 19.885 1.00 83.38 77 GLY A N 1
ATOM 595 C CA . GLY A 1 77 ? -15.779 -10.033 18.538 1.00 83.38 77 GLY A CA 1
ATOM 596 C C . GLY A 1 77 ? -16.581 -10.800 17.491 1.00 83.38 77 GLY A C 1
ATOM 597 O O . GLY A 1 77 ? -17.332 -11.727 17.792 1.00 83.38 77 GLY A O 1
ATOM 598 N N . CYS A 1 78 ? -16.371 -10.443 16.227 1.00 79.50 78 CYS A N 1
ATOM 599 C CA . CYS A 1 78 ? -16.827 -11.231 15.090 1.00 79.50 78 CYS A CA 1
ATOM 600 C C . CYS A 1 78 ? -15.648 -11.504 14.151 1.00 79.50 78 CYS A C 1
ATOM 602 O O . CYS A 1 78 ? -14.850 -10.615 13.851 1.00 79.50 78 CYS A O 1
ATOM 604 N N . CYS A 1 79 ? -15.521 -12.744 13.683 1.00 76.38 79 CYS A N 1
ATOM 605 C CA . CYS A 1 79 ? -14.571 -13.072 12.628 1.00 76.38 79 CYS A CA 1
ATOM 606 C C . CYS A 1 79 ? -15.227 -12.794 11.276 1.00 76.38 79 CYS A C 1
ATOM 608 O O . CYS A 1 79 ? -16.131 -13.516 10.860 1.00 76.38 79 CYS A O 1
ATOM 610 N N . ALA A 1 80 ? -14.760 -11.767 10.572 1.00 73.56 80 ALA A N 1
ATOM 611 C CA . ALA A 1 80 ? -15.146 -11.545 9.187 1.00 73.56 80 ALA A CA 1
ATOM 612 C C . ALA A 1 80 ? -14.259 -12.392 8.264 1.00 73.56 80 ALA A C 1
ATOM 614 O O . ALA A 1 80 ? -13.036 -12.236 8.254 1.00 73.56 80 ALA A O 1
ATOM 615 N N . GLN A 1 81 ? -14.861 -13.277 7.464 1.00 67.88 81 GLN A N 1
ATOM 616 C CA . GLN A 1 81 ? -14.130 -13.910 6.369 1.00 67.88 81 GLN A CA 1
ATOM 617 C C . GLN A 1 81 ? -13.936 -12.897 5.246 1.00 67.88 81 GLN A C 1
ATOM 619 O O . GLN A 1 81 ? -14.892 -12.391 4.661 1.00 67.88 81 GLN A O 1
ATOM 624 N N . CYS A 1 82 ? -12.680 -12.598 4.946 1.00 64.12 82 CYS A N 1
ATOM 625 C CA . CYS A 1 82 ? -12.307 -11.725 3.850 1.00 64.12 82 CYS A CA 1
ATOM 626 C C . CYS A 1 82 ? -11.251 -12.422 2.996 1.00 64.12 82 CYS A C 1
ATOM 628 O O . CYS A 1 82 ? -10.351 -13.080 3.509 1.00 64.12 82 CYS A O 1
ATOM 630 N N . SER A 1 83 ? -11.362 -12.278 1.675 1.00 62.50 83 SER A N 1
ATOM 631 C CA . SER A 1 83 ? -10.325 -12.756 0.755 1.00 62.50 83 SER A CA 1
ATOM 632 C C . SER A 1 83 ? -9.039 -11.936 0.861 1.00 62.50 83 SER A C 1
ATOM 634 O O . SER A 1 83 ? -7.979 -12.409 0.469 1.00 62.50 83 SER A O 1
ATOM 636 N N . VAL A 1 84 ? -9.136 -10.712 1.391 1.00 62.97 84 VAL A N 1
ATOM 637 C CA . VAL A 1 84 ? -8.014 -9.800 1.615 1.00 62.97 84 VAL A CA 1
ATOM 638 C C . VAL A 1 84 ? -8.215 -9.100 2.964 1.00 62.97 84 VAL A C 1
ATOM 640 O O . VAL A 1 84 ? -9.252 -8.449 3.132 1.00 62.97 84 VAL A O 1
ATOM 643 N N . PRO A 1 85 ? -7.250 -9.184 3.900 1.00 63.69 85 PRO A N 1
ATOM 644 C CA . PRO A 1 85 ? -7.260 -8.392 5.125 1.00 63.69 85 PRO A CA 1
ATOM 645 C C . PRO A 1 85 ? -7.193 -6.907 4.760 1.00 63.69 85 PRO A C 1
ATOM 647 O O . PRO A 1 85 ? -6.198 -6.435 4.217 1.00 63.69 85 PRO A O 1
ATOM 650 N N . SER A 1 86 ? -8.273 -6.172 5.000 1.00 64.62 86 SER A N 1
ATOM 651 C CA . SER A 1 86 ? -8.366 -4.748 4.682 1.00 64.62 86 SER A CA 1
ATOM 652 C C . SER A 1 86 ? -9.198 -4.060 5.752 1.00 64.62 86 SER A C 1
ATOM 654 O O . SER A 1 86 ? -10.239 -4.577 6.164 1.00 64.62 86 SER A O 1
ATOM 656 N N . VAL A 1 87 ? -8.735 -2.899 6.212 1.00 66.38 87 VAL A N 1
ATOM 657 C CA . VAL A 1 87 ? -9.493 -2.067 7.145 1.00 66.38 87 VAL A CA 1
ATOM 658 C C . VAL A 1 87 ? -10.577 -1.361 6.340 1.00 66.38 87 VAL A C 1
ATOM 660 O O . VAL A 1 87 ? -10.307 -0.399 5.627 1.00 66.38 87 VAL A O 1
ATOM 663 N N . LYS A 1 88 ? -11.811 -1.861 6.423 1.00 66.25 88 LYS A N 1
ATOM 664 C CA . LYS A 1 88 ? -12.984 -1.188 5.863 1.00 66.25 88 LYS A CA 1
ATOM 665 C C . LYS A 1 88 ? -13.744 -0.529 6.999 1.00 66.25 88 LYS A C 1
ATOM 667 O O . LYS A 1 88 ? -14.299 -1.213 7.849 1.00 66.25 88 LYS A O 1
ATOM 672 N N . THR A 1 89 ? -13.769 0.794 7.001 1.00 62.94 89 THR A N 1
ATOM 673 C CA . THR A 1 89 ? -14.447 1.601 8.025 1.00 62.94 89 THR A CA 1
ATOM 674 C C . THR A 1 89 ? -15.887 1.952 7.657 1.00 62.94 89 THR A C 1
ATOM 676 O O . THR A 1 89 ? -16.521 2.724 8.367 1.00 62.94 89 THR A O 1
ATOM 679 N N . VAL A 1 90 ? -16.432 1.401 6.565 1.00 66.50 90 VAL A N 1
ATOM 680 C CA . VAL A 1 90 ? -17.816 1.676 6.155 1.00 66.50 90 VAL A CA 1
ATOM 681 C C . VAL A 1 90 ? -18.767 0.913 7.078 1.00 66.50 90 VAL A C 1
ATOM 683 O O . VAL A 1 90 ? -19.169 -0.209 6.787 1.00 66.50 90 VAL A O 1
ATOM 686 N N . ASN A 1 91 ? -19.084 1.517 8.218 1.00 65.25 91 ASN A N 1
ATOM 687 C CA . ASN A 1 91 ? -20.047 1.015 9.184 1.00 65.25 91 ASN A CA 1
ATOM 688 C C . ASN A 1 91 ? -20.964 2.165 9.611 1.00 65.25 91 ASN A C 1
ATOM 690 O O . ASN A 1 91 ? -20.521 3.096 10.277 1.00 65.25 91 ASN A O 1
ATOM 694 N N . GLY A 1 92 ? -22.231 2.106 9.210 1.00 75.56 92 GLY A N 1
ATOM 695 C CA . GLY A 1 92 ? -23.212 3.135 9.527 1.00 75.56 92 GLY A CA 1
ATOM 696 C C . GLY A 1 92 ? -24.440 3.063 8.627 1.00 75.56 92 GLY A C 1
ATOM 697 O O . GLY A 1 92 ? -24.455 2.359 7.621 1.00 75.56 92 GLY A O 1
ATOM 698 N N . THR A 1 93 ? -25.475 3.807 9.006 1.00 82.06 93 THR A N 1
ATOM 699 C CA . THR A 1 93 ? -26.778 3.859 8.318 1.00 82.06 93 THR A CA 1
ATOM 700 C C . THR A 1 93 ? -27.007 5.175 7.576 1.00 82.06 93 THR A C 1
ATOM 702 O O . THR A 1 93 ? -28.100 5.434 7.084 1.00 82.06 93 THR A O 1
ATOM 705 N N . THR A 1 94 ? -25.998 6.048 7.519 1.00 88.31 94 THR A N 1
ATOM 706 C CA . THR A 1 94 ? -26.134 7.334 6.825 1.00 88.31 94 THR A CA 1
ATOM 707 C C . THR A 1 94 ? -26.082 7.124 5.306 1.00 88.31 94 THR A C 1
ATOM 709 O O . THR A 1 94 ? -25.424 6.185 4.849 1.00 88.31 94 THR A O 1
ATOM 712 N N . PRO A 1 95 ? -26.680 8.020 4.499 1.00 88.75 95 PRO A N 1
ATOM 713 C CA . PRO A 1 95 ? -26.648 7.909 3.035 1.00 88.75 95 PRO A CA 1
ATOM 714 C C . PRO A 1 95 ? -25.223 7.858 2.455 1.00 88.75 95 PRO A C 1
ATOM 716 O O . PRO A 1 95 ? -24.989 7.275 1.399 1.00 88.75 95 PRO A O 1
ATOM 719 N N . TYR A 1 96 ? -24.231 8.413 3.157 1.00 86.31 96 TYR A N 1
ATOM 720 C CA . TYR A 1 96 ? -22.826 8.315 2.754 1.00 86.31 96 TYR A CA 1
ATOM 721 C C . TYR A 1 96 ? -22.284 6.885 2.854 1.00 86.31 96 TYR A C 1
ATOM 723 O O . TYR A 1 96 ? -21.508 6.468 1.999 1.00 86.31 96 TYR A O 1
ATOM 731 N N . HIS A 1 97 ? -22.711 6.109 3.855 1.00 85.75 97 HIS A N 1
ATOM 732 C CA . HIS A 1 97 ? -22.297 4.711 3.994 1.00 85.75 97 HIS A CA 1
ATOM 733 C C . HIS A 1 97 ? -22.868 3.847 2.868 1.00 85.75 97 HIS A C 1
ATOM 735 O O . HIS A 1 97 ? -22.165 2.976 2.356 1.00 85.75 97 HIS A O 1
ATOM 741 N N . GLU A 1 98 ? -24.095 4.125 2.421 1.00 86.00 98 GLU A N 1
ATOM 742 C CA . GLU A 1 98 ? -24.687 3.465 1.251 1.00 86.00 98 GLU A CA 1
ATOM 743 C C . GLU A 1 98 ? -23.879 3.758 -0.019 1.00 86.00 98 GLU A C 1
ATOM 745 O O . GLU A 1 98 ? -23.531 2.833 -0.754 1.00 86.00 98 GLU A O 1
ATOM 750 N N . LEU A 1 99 ? -23.484 5.020 -0.232 1.00 88.44 99 LEU A N 1
ATOM 751 C CA . LEU A 1 99 ? -22.628 5.416 -1.356 1.00 88.44 99 LEU A CA 1
ATOM 752 C C . LEU A 1 99 ? -21.261 4.722 -1.318 1.00 88.44 99 LEU A C 1
ATOM 754 O O . LEU A 1 99 ? -20.827 4.171 -2.327 1.00 88.44 99 LEU A O 1
ATOM 758 N N . LEU A 1 100 ? -20.588 4.707 -0.164 1.00 85.38 100 LEU A N 1
ATOM 759 C CA . LEU A 1 100 ? -19.297 4.027 -0.006 1.00 85.38 100 LEU A CA 1
ATOM 760 C C . LEU A 1 100 ? -19.418 2.507 -0.191 1.00 85.38 100 LEU A C 1
ATOM 762 O O . LEU A 1 100 ? -18.487 1.871 -0.683 1.00 85.38 100 LEU A O 1
ATOM 766 N N . THR A 1 101 ? -20.562 1.922 0.172 1.00 82.88 101 THR A N 1
ATOM 767 C CA . THR A 1 101 ? -20.853 0.502 -0.067 1.00 82.88 101 THR A CA 1
ATOM 768 C C . THR A 1 101 ? -21.046 0.233 -1.559 1.00 82.88 101 THR A C 1
ATOM 770 O O . THR A 1 101 ? -20.453 -0.705 -2.097 1.00 82.88 101 THR A O 1
ATOM 773 N N . HIS A 1 102 ? -21.811 1.086 -2.246 1.00 84.56 102 HIS A N 1
ATOM 774 C CA . HIS A 1 102 ? -22.041 0.992 -3.687 1.00 84.56 102 HIS A CA 1
ATOM 775 C C . HIS A 1 102 ? -20.740 1.177 -4.489 1.00 84.56 102 HIS A C 1
ATOM 777 O O . HIS A 1 102 ? -20.466 0.425 -5.422 1.00 84.56 102 HIS A O 1
ATOM 783 N N . TYR A 1 103 ? -19.885 2.111 -4.065 1.00 83.50 103 TYR A N 1
ATOM 784 C CA . TYR A 1 103 ? -18.594 2.418 -4.685 1.00 83.50 103 TYR A CA 1
ATOM 785 C C . TYR A 1 103 ? -17.404 1.918 -3.860 1.00 83.50 103 TYR A C 1
ATOM 787 O O . TYR A 1 103 ? -16.407 2.618 -3.709 1.00 83.50 103 TYR A O 1
ATOM 795 N N . SER A 1 104 ? -17.461 0.679 -3.366 1.00 78.06 104 SER A N 1
ATOM 796 C CA . SER A 1 104 ? -16.421 0.119 -2.481 1.00 78.06 104 SER A CA 1
ATOM 797 C C . SER A 1 104 ? -14.998 0.084 -3.063 1.00 78.06 104 SER A C 1
ATOM 799 O O . SER A 1 104 ? -14.042 -0.163 -2.332 1.00 78.06 104 SER A O 1
ATOM 801 N N . GLU A 1 105 ? -14.831 0.314 -4.367 1.00 74.56 105 GLU A N 1
ATOM 802 C CA . GLU A 1 105 ? -13.525 0.421 -5.023 1.00 74.56 105 GLU A CA 1
ATOM 803 C C . GLU A 1 105 ? -12.747 1.676 -4.623 1.00 74.56 105 GLU A C 1
ATOM 805 O O . GLU A 1 105 ? -11.522 1.622 -4.602 1.00 74.56 105 GLU A O 1
ATOM 810 N N . ILE A 1 106 ? -13.422 2.769 -4.250 1.00 78.94 106 ILE A N 1
ATOM 811 C CA . ILE A 1 106 ? -12.753 4.038 -3.911 1.00 78.94 106 ILE A CA 1
ATOM 812 C C . ILE A 1 106 ? -12.039 3.990 -2.555 1.00 78.94 106 ILE A C 1
ATOM 814 O O . ILE A 1 106 ? -11.112 4.755 -2.321 1.00 78.94 106 ILE A O 1
ATOM 818 N N . THR A 1 107 ? -12.471 3.096 -1.659 1.00 75.38 107 THR A N 1
ATOM 819 C CA . THR A 1 107 ? -11.903 2.916 -0.313 1.00 75.38 107 THR A CA 1
ATOM 820 C C . THR A 1 107 ? -11.013 1.677 -0.205 1.00 75.38 107 THR A C 1
ATOM 822 O O . THR A 1 107 ? -10.551 1.342 0.886 1.00 75.38 107 THR A O 1
ATOM 825 N N . ARG A 1 108 ? -10.761 0.961 -1.312 1.00 70.25 108 ARG A N 1
ATOM 826 C CA . ARG A 1 108 ? -9.851 -0.194 -1.305 1.00 70.25 108 ARG A CA 1
ATOM 827 C C . ARG A 1 108 ? -8.418 0.264 -1.047 1.00 70.25 108 ARG A C 1
ATOM 829 O O . ARG A 1 108 ? -7.900 1.124 -1.749 1.00 70.25 108 ARG A O 1
ATOM 836 N N . SER A 1 109 ? -7.763 -0.382 -0.087 1.00 66.06 109 SER A N 1
ATOM 837 C CA . SER A 1 109 ? -6.324 -0.241 0.130 1.00 66.06 109 SER A CA 1
ATOM 838 C C . SER A 1 109 ? -5.536 -0.664 -1.114 1.00 66.06 109 SER A C 1
ATOM 840 O O . SER A 1 109 ? -5.911 -1.625 -1.794 1.00 66.06 109 SER A O 1
ATOM 842 N N . GLU A 1 110 ? -4.426 0.025 -1.381 1.00 60.22 110 GLU A N 1
ATOM 843 C CA . GLU A 1 110 ? -3.500 -0.328 -2.459 1.00 60.22 110 GLU A CA 1
ATOM 844 C C . GLU A 1 110 ? -3.054 -1.797 -2.364 1.00 60.22 110 GLU A C 1
ATOM 846 O O . GLU A 1 110 ? -2.863 -2.333 -1.272 1.00 60.22 110 GLU A O 1
ATOM 851 N N . GLY A 1 111 ? -2.865 -2.448 -3.516 1.00 59.69 111 GLY A N 1
ATOM 852 C CA . GLY A 1 111 ? -2.313 -3.807 -3.596 1.00 59.69 111 GLY A CA 1
ATOM 853 C C . GLY A 1 111 ? -3.218 -4.846 -4.252 1.00 59.69 111 GLY A C 1
ATOM 854 O O . GLY A 1 111 ? -2.748 -5.937 -4.555 1.00 59.69 111 GLY A O 1
ATOM 855 N N . ARG A 1 112 ? -4.485 -4.524 -4.542 1.00 64.75 112 ARG A N 1
ATOM 856 C CA . ARG A 1 112 ? -5.306 -5.372 -5.416 1.00 64.75 112 ARG A CA 1
ATOM 857 C C . ARG A 1 112 ? -5.257 -4.844 -6.853 1.00 64.75 112 ARG A C 1
ATOM 859 O O . ARG A 1 112 ? -5.596 -3.676 -7.046 1.00 64.75 112 ARG A O 1
ATOM 866 N N . PRO A 1 113 ? -4.918 -5.682 -7.850 1.00 63.69 113 PRO A N 1
ATOM 867 C CA . PRO A 1 113 ? -5.129 -5.337 -9.248 1.00 63.69 113 PRO A CA 1
ATOM 868 C C . PRO A 1 113 ? -6.603 -4.967 -9.435 1.00 63.69 113 PRO A C 1
ATOM 870 O O . PRO A 1 113 ? -7.494 -5.765 -9.126 1.00 63.69 113 PRO A O 1
ATOM 873 N N . SER A 1 114 ? -6.873 -3.734 -9.860 1.00 66.56 114 SER A N 1
ATOM 874 C CA . SER A 1 114 ? -8.223 -3.362 -10.272 1.00 66.56 114 SER A CA 1
ATOM 875 C C . SER A 1 114 ? -8.499 -4.018 -11.618 1.00 66.56 114 SER A C 1
ATOM 877 O O . SER A 1 114 ? -7.673 -3.935 -12.530 1.00 66.56 114 SER A O 1
ATOM 879 N N . GLU A 1 115 ? -9.645 -4.678 -11.752 1.00 70.94 115 GLU A N 1
ATOM 880 C CA . GLU A 1 115 ? -10.103 -5.122 -13.063 1.00 70.94 115 GLU A CA 1
ATOM 881 C C . GLU A 1 115 ? -10.470 -3.876 -13.871 1.00 70.94 115 GLU A C 1
ATOM 883 O O . GLU A 1 115 ? -11.367 -3.112 -13.511 1.00 70.94 115 GLU A O 1
ATOM 888 N N . ILE A 1 116 ? -9.723 -3.630 -14.946 1.00 76.75 116 ILE A N 1
ATOM 889 C CA . ILE A 1 116 ? -9.949 -2.485 -15.822 1.00 76.75 116 ILE A CA 1
ATOM 890 C C . ILE A 1 116 ? -11.325 -2.666 -16.481 1.00 76.75 116 ILE A C 1
ATOM 892 O O . ILE A 1 116 ? -11.505 -3.525 -17.336 1.00 76.75 116 ILE A O 1
ATOM 896 N N . LYS A 1 117 ? -12.306 -1.842 -16.094 1.00 83.88 117 LYS A N 1
ATOM 897 C CA . LYS A 1 117 ? -13.705 -1.931 -16.570 1.00 83.88 117 LYS A CA 1
ATOM 898 C C . LYS A 1 117 ? -13.939 -1.443 -18.009 1.00 83.88 117 LYS A C 1
ATOM 900 O O . LYS A 1 117 ? -15.075 -1.414 -18.466 1.00 83.88 117 LYS A O 1
ATOM 905 N N . HIS A 1 118 ? -12.895 -0.998 -18.699 1.00 85.75 118 HIS A N 1
ATOM 906 C CA . HIS A 1 118 ? -12.975 -0.322 -19.994 1.00 85.75 118 HIS A CA 1
ATOM 907 C C . HIS A 1 118 ? -11.856 -0.811 -20.923 1.00 85.75 118 HIS A C 1
ATOM 909 O O . HIS A 1 118 ? -10.779 -1.158 -20.453 1.00 85.75 118 HIS A O 1
ATOM 915 N N . ASP A 1 119 ? -12.094 -0.831 -22.239 1.00 90.94 119 ASP A N 1
ATOM 916 C CA . ASP A 1 119 ? -11.087 -1.233 -23.245 1.00 90.94 119 ASP A CA 1
ATOM 917 C C . ASP A 1 119 ? -10.354 -0.028 -23.868 1.00 90.94 119 ASP A C 1
ATOM 919 O O . ASP A 1 119 ? -9.704 -0.134 -24.910 1.00 90.94 119 ASP A O 1
ATOM 923 N N . THR A 1 120 ? -10.457 1.154 -23.251 1.00 92.50 120 THR A N 1
ATOM 924 C CA . THR A 1 120 ? -9.758 2.346 -23.739 1.00 92.50 120 THR A CA 1
ATOM 925 C C . THR A 1 120 ? -8.251 2.137 -23.637 1.00 92.50 120 THR A C 1
ATOM 927 O O . THR A 1 120 ? -7.711 1.892 -22.559 1.00 92.50 120 THR A O 1
ATOM 930 N N . LYS A 1 121 ? -7.556 2.267 -24.768 1.00 91.69 121 LYS A N 1
ATOM 931 C CA . LYS A 1 121 ? -6.099 2.144 -24.863 1.00 91.69 121 LYS A CA 1
ATOM 932 C C . LYS A 1 121 ? -5.490 3.505 -25.167 1.00 91.69 121 LYS A C 1
ATOM 934 O O . LYS A 1 121 ? -5.930 4.195 -26.083 1.00 91.69 121 LYS A O 1
ATOM 939 N N . HIS A 1 122 ? -4.462 3.873 -24.410 1.00 91.62 122 HIS A N 1
ATOM 940 C CA . HIS A 1 122 ? -3.663 5.061 -24.690 1.00 91.62 122 HIS A CA 1
ATOM 941 C C . HIS A 1 122 ? -2.576 4.725 -25.714 1.00 91.62 122 HIS A C 1
ATOM 943 O O . HIS A 1 122 ? -1.854 3.739 -25.555 1.00 91.62 122 HIS A O 1
ATOM 949 N N . TYR A 1 123 ? -2.444 5.564 -26.740 1.00 94.88 123 TYR A N 1
ATOM 950 C CA . TYR A 1 123 ? -1.3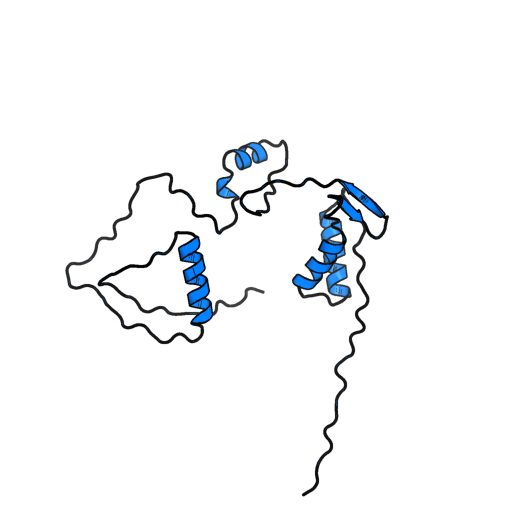80 5.482 -27.736 1.00 94.88 123 TYR A CA 1
ATOM 951 C C . TYR A 1 123 ? -0.448 6.678 -27.570 1.00 94.88 123 TYR A C 1
ATOM 953 O O . TYR A 1 123 ? -0.903 7.812 -27.436 1.00 94.88 123 TYR A O 1
ATOM 961 N N . ILE A 1 124 ? 0.856 6.412 -27.561 1.00 93.81 124 ILE A N 1
ATOM 962 C CA . ILE A 1 124 ? 1.888 7.448 -27.564 1.00 93.81 124 ILE A CA 1
ATOM 963 C C . ILE A 1 124 ? 2.377 7.570 -29.002 1.00 93.81 124 ILE A C 1
ATOM 965 O O . ILE A 1 124 ? 2.951 6.621 -29.536 1.00 93.81 124 ILE A O 1
ATOM 969 N N . GLU A 1 125 ? 2.139 8.719 -29.629 1.00 95.12 125 GLU A N 1
ATOM 970 C CA . GLU A 1 125 ? 2.676 9.004 -30.956 1.00 95.12 125 GLU A CA 1
ATOM 971 C C . GLU A 1 125 ? 4.200 9.146 -30.869 1.00 95.12 125 GLU A C 1
ATOM 973 O O . GLU A 1 125 ? 4.728 10.010 -30.168 1.00 95.12 125 GLU A O 1
ATOM 978 N N . THR A 1 126 ? 4.924 8.261 -31.552 1.00 92.94 126 THR A N 1
ATOM 979 C CA . THR A 1 126 ? 6.389 8.280 -31.588 1.00 92.94 126 THR A CA 1
ATOM 980 C C . THR A 1 126 ? 6.890 9.037 -32.806 1.00 92.94 126 THR A C 1
ATOM 982 O O . THR A 1 126 ? 6.324 8.924 -33.894 1.00 92.94 126 THR A O 1
ATOM 985 N N . THR A 1 127 ? 8.009 9.741 -32.661 1.00 93.00 127 THR A N 1
ATOM 986 C CA . THR A 1 127 ? 8.706 10.331 -33.804 1.00 93.00 127 THR A CA 1
ATOM 987 C C . THR A 1 127 ? 9.293 9.242 -34.715 1.00 93.00 127 THR A C 1
ATOM 989 O O . THR A 1 127 ? 9.739 8.203 -34.218 1.00 93.00 127 THR A O 1
ATOM 992 N N . PRO A 1 128 ? 9.325 9.446 -36.048 1.00 94.12 128 PRO A N 1
ATOM 993 C CA . PRO A 1 128 ? 9.976 8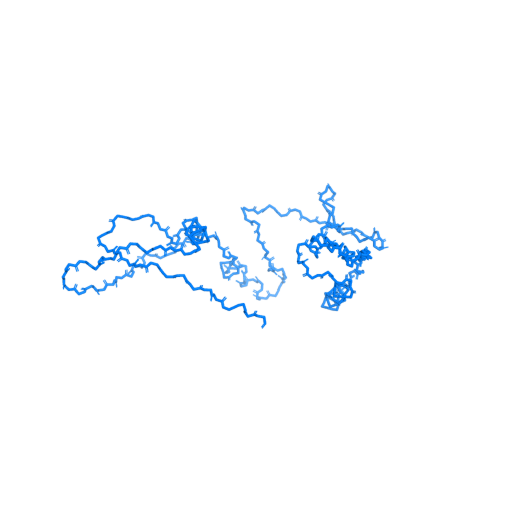.510 -36.961 1.00 94.12 128 PRO A CA 1
ATOM 994 C C . PRO A 1 128 ? 11.474 8.367 -36.656 1.00 94.12 128 PRO A C 1
ATOM 996 O O . PRO A 1 128 ? 12.177 9.366 -36.511 1.00 94.12 128 PRO A O 1
ATOM 999 N N . GLY A 1 129 ? 11.973 7.130 -36.595 1.00 92.69 129 GLY A N 1
ATOM 1000 C CA . GLY A 1 129 ? 13.391 6.844 -36.373 1.00 92.69 129 GLY A CA 1
ATOM 1001 C C . GLY A 1 129 ? 13.647 5.562 -35.573 1.00 92.69 129 GLY A C 1
ATOM 1002 O O . GLY A 1 129 ? 12.704 4.870 -35.183 1.00 92.69 129 GLY A O 1
ATOM 1003 N N . PRO A 1 130 ? 14.926 5.212 -35.344 1.00 93.19 130 PRO A N 1
ATOM 1004 C CA . PRO A 1 130 ? 15.293 4.077 -34.506 1.00 93.19 130 PRO A CA 1
ATOM 1005 C C . PRO A 1 130 ? 14.928 4.318 -33.027 1.00 93.19 130 PRO A C 1
ATOM 1007 O O . PRO A 1 130 ? 14.948 5.461 -32.564 1.00 93.19 130 PRO A O 1
ATOM 1010 N N . PRO A 1 131 ? 14.634 3.251 -32.260 1.00 93.75 131 PRO A N 1
ATOM 1011 C CA . PRO A 1 131 ? 14.283 3.361 -30.851 1.00 93.75 131 PRO A CA 1
ATOM 1012 C C . PRO A 1 131 ? 15.465 3.833 -29.999 1.00 93.75 131 PRO A C 1
ATOM 1014 O O . PRO A 1 131 ? 16.621 3.485 -30.249 1.00 93.75 131 PRO A O 1
ATOM 1017 N N . VAL A 1 132 ? 15.163 4.589 -28.944 1.00 92.56 132 VAL A N 1
ATOM 1018 C CA . VAL A 1 132 ? 16.169 5.048 -27.980 1.00 92.56 132 VAL A CA 1
ATOM 1019 C C . VAL A 1 132 ? 16.457 3.939 -26.969 1.00 92.56 132 VAL A C 1
ATOM 1021 O O . VAL A 1 132 ? 15.562 3.470 -26.261 1.00 92.56 132 VAL A O 1
ATOM 1024 N N . VAL A 1 133 ? 17.730 3.550 -26.871 1.00 94.81 133 VAL A N 1
ATOM 1025 C CA . VAL A 1 133 ? 18.201 2.520 -25.940 1.00 94.81 133 VAL A CA 1
ATOM 1026 C C . VAL A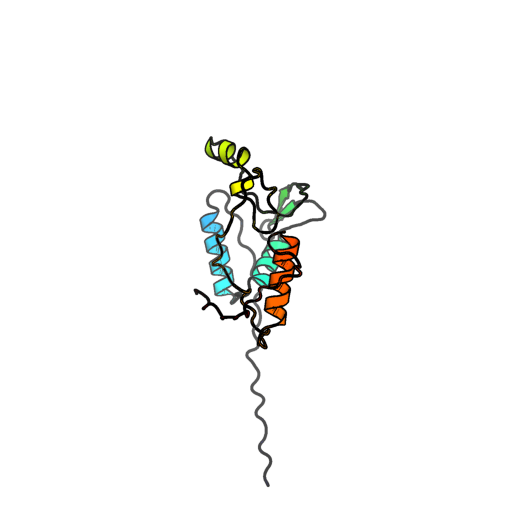 1 133 ? 19.341 3.041 -25.069 1.00 94.81 133 VAL A C 1
ATOM 1028 O O . VAL A 1 133 ? 20.307 3.633 -25.547 1.00 94.81 133 VAL A O 1
ATOM 1031 N N . CYS A 1 134 ? 19.242 2.792 -23.768 1.00 93.81 134 CYS A N 1
ATOM 1032 C CA . CYS A 1 134 ? 20.276 3.085 -22.786 1.00 93.81 134 CYS A CA 1
ATOM 1033 C C . CYS A 1 134 ? 20.717 1.809 -22.070 1.00 93.81 134 CYS A C 1
ATOM 1035 O O . CYS A 1 134 ? 19.907 0.935 -21.761 1.00 93.81 134 CYS A O 1
ATOM 1037 N N . ARG A 1 135 ? 22.011 1.720 -21.745 1.00 92.88 135 ARG A N 1
ATOM 1038 C CA . ARG A 1 135 ? 22.538 0.621 -20.927 1.00 92.88 135 ARG A CA 1
ATOM 1039 C C . ARG A 1 135 ? 22.069 0.760 -19.467 1.00 92.88 135 ARG A C 1
ATOM 1041 O O . ARG A 1 135 ? 22.033 1.885 -18.960 1.00 92.88 135 ARG A O 1
ATOM 1048 N N . PRO A 1 136 ? 21.759 -0.351 -18.770 1.00 90.31 136 PRO A N 1
ATOM 1049 C CA . PRO A 1 136 ? 21.451 -0.322 -17.343 1.00 90.31 136 PRO A CA 1
ATOM 1050 C C . PRO A 1 136 ? 22.591 0.303 -16.532 1.00 90.31 136 PRO A C 1
ATOM 1052 O O . PRO A 1 136 ? 23.768 0.052 -16.798 1.00 90.31 136 PRO A O 1
ATOM 1055 N N . ARG A 1 137 ? 22.244 1.110 -15.525 1.00 89.56 137 ARG A N 1
ATOM 1056 C CA . ARG A 1 137 ? 23.209 1.700 -14.586 1.00 89.56 137 ARG A CA 1
ATOM 1057 C C . ARG A 1 137 ? 23.252 0.892 -13.294 1.00 89.56 137 ARG A C 1
ATOM 1059 O O . ARG A 1 137 ? 22.246 0.313 -12.896 1.00 89.56 137 ARG A O 1
ATOM 1066 N N . ARG A 1 138 ? 24.409 0.881 -12.624 1.00 89.75 138 ARG A N 1
ATOM 1067 C CA . ARG A 1 138 ? 24.535 0.297 -11.280 1.00 89.75 138 ARG A CA 1
ATOM 1068 C C . ARG A 1 138 ? 23.693 1.104 -10.292 1.00 89.75 138 ARG A C 1
ATOM 1070 O O . ARG A 1 138 ? 23.750 2.332 -10.300 1.00 89.75 138 ARG A O 1
ATOM 1077 N N . LEU A 1 139 ? 22.934 0.410 -9.449 1.00 88.38 139 LEU A N 1
ATOM 1078 C CA . LEU A 1 139 ? 22.040 1.008 -8.462 1.00 88.38 139 LEU A CA 1
ATOM 1079 C C . LEU A 1 139 ? 22.581 0.744 -7.055 1.00 88.38 139 LEU A C 1
ATOM 1081 O O . LEU A 1 139 ? 22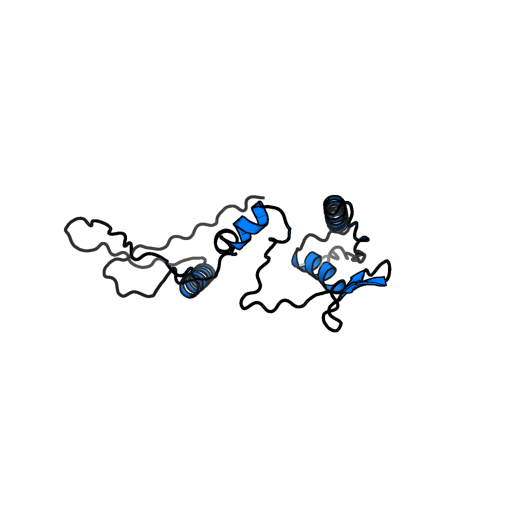.860 -0.399 -6.712 1.00 88.38 139 LEU A O 1
ATOM 1085 N N . ALA A 1 140 ? 22.697 1.783 -6.224 1.00 83.94 140 ALA A N 1
ATOM 1086 C CA . ALA A 1 140 ? 23.158 1.632 -4.839 1.00 83.94 140 ALA A CA 1
ATOM 1087 C C . ALA A 1 140 ? 22.163 0.839 -3.964 1.00 83.94 140 ALA A C 1
ATOM 1089 O O . ALA A 1 140 ? 22.568 0.116 -3.059 1.00 83.94 140 ALA A O 1
ATOM 1090 N N . LEU A 1 141 ? 20.861 0.947 -4.257 1.00 83.75 141 LEU A N 1
ATOM 1091 C CA . LEU A 1 141 ? 19.758 0.319 -3.516 1.00 83.75 141 LEU A CA 1
ATOM 1092 C C . LEU A 1 141 ? 19.006 -0.708 -4.381 1.00 83.75 141 LEU A C 1
ATOM 1094 O O . LEU A 1 141 ? 17.776 -0.715 -4.440 1.00 83.75 141 LEU A O 1
ATOM 1098 N N . GLU A 1 142 ? 19.744 -1.574 -5.078 1.00 85.00 142 GLU A N 1
ATOM 1099 C CA . GLU A 1 142 ? 19.178 -2.547 -6.027 1.00 85.00 142 GLU A CA 1
ATOM 1100 C C . GLU A 1 142 ? 18.132 -3.475 -5.386 1.00 85.00 142 GLU A C 1
ATOM 1102 O O . GLU A 1 142 ? 17.084 -3.726 -5.977 1.00 85.00 142 GLU A O 1
ATOM 1107 N N . ARG A 1 143 ? 18.368 -3.931 -4.147 1.00 85.12 143 ARG A N 1
ATOM 1108 C CA . ARG A 1 143 ? 17.429 -4.807 -3.421 1.00 85.12 143 ARG A CA 1
ATOM 1109 C C . ARG A 1 143 ? 16.073 -4.140 -3.185 1.00 85.12 143 ARG A C 1
ATOM 1111 O O . ARG A 1 143 ? 15.044 -4.780 -3.377 1.00 85.12 143 ARG A O 1
ATOM 1118 N N . SER A 1 144 ? 16.073 -2.866 -2.797 1.00 86.88 144 SER A N 1
ATOM 1119 C CA . SER A 1 144 ? 14.842 -2.106 -2.564 1.00 86.88 144 SER A CA 1
ATOM 1120 C C . SER A 1 144 ? 14.083 -1.875 -3.867 1.00 86.88 144 SER A C 1
ATOM 1122 O O . SER A 1 144 ? 12.877 -2.087 -3.912 1.00 86.88 144 SER A O 1
ATOM 1124 N N . ALA A 1 145 ? 14.797 -1.520 -4.943 1.00 90.12 145 ALA A N 1
ATOM 1125 C CA . ALA A 1 145 ? 14.195 -1.367 -6.264 1.00 90.12 145 ALA A CA 1
ATOM 1126 C C . ALA A 1 145 ? 13.563 -2.678 -6.749 1.00 90.12 145 ALA A C 1
ATOM 1128 O O . ALA A 1 145 ? 12.420 -2.679 -7.194 1.00 90.12 145 ALA A O 1
ATOM 1129 N N . LYS A 1 146 ? 14.270 -3.806 -6.607 1.00 91.38 146 LYS A N 1
ATOM 1130 C CA . LYS A 1 146 ? 13.757 -5.126 -6.988 1.00 91.38 146 LYS A CA 1
ATOM 1131 C C . LYS A 1 146 ? 12.469 -5.479 -6.241 1.00 91.38 146 LYS A C 1
ATOM 1133 O O . LYS A 1 146 ? 11.504 -5.879 -6.881 1.00 91.38 146 LYS A O 1
ATOM 1138 N N . LYS A 1 147 ? 12.441 -5.276 -4.921 1.00 93.25 147 LYS A N 1
ATOM 1139 C CA . LYS A 1 147 ? 11.250 -5.517 -4.093 1.00 93.25 147 LYS A CA 1
ATOM 1140 C C . LYS A 1 147 ? 10.050 -4.687 -4.561 1.00 93.25 147 LYS A C 1
ATOM 1142 O O . LYS A 1 147 ? 8.936 -5.196 -4.619 1.00 93.25 147 LYS A O 1
ATOM 1147 N N . GLU A 1 148 ? 10.275 -3.425 -4.919 1.00 92.19 148 GLU A N 1
ATOM 1148 C CA . GLU A 1 148 ? 9.204 -2.559 -5.418 1.00 92.19 148 GLU A CA 1
ATOM 1149 C C . GLU A 1 148 ? 8.691 -3.016 -6.793 1.00 92.19 148 GLU A C 1
ATOM 1151 O O . GLU A 1 148 ? 7.484 -3.081 -7.011 1.00 92.19 148 GLU A O 1
ATOM 1156 N N . PHE A 1 149 ? 9.581 -3.423 -7.705 1.00 92.56 149 PHE A N 1
ATOM 1157 C CA . PHE A 1 149 ? 9.164 -3.989 -8.993 1.00 92.56 149 PHE A CA 1
ATOM 1158 C C . PHE A 1 149 ? 8.405 -5.310 -8.844 1.00 92.56 149 PHE A C 1
ATOM 1160 O O . PHE A 1 149 ? 7.451 -5.541 -9.582 1.00 92.56 149 PHE A O 1
ATOM 1167 N N . GLU A 1 150 ? 8.789 -6.166 -7.896 1.00 93.69 150 GLU A N 1
ATOM 1168 C CA . GLU A 1 150 ? 8.040 -7.385 -7.567 1.00 93.69 150 GLU A CA 1
ATOM 1169 C C . GLU A 1 150 ? 6.616 -7.051 -7.113 1.00 93.69 150 GLU A C 1
ATOM 1171 O O . GLU A 1 150 ? 5.662 -7.605 -7.660 1.00 93.69 150 GLU A O 1
ATOM 1176 N N . LYS A 1 151 ? 6.460 -6.060 -6.227 1.00 90.88 151 LYS A N 1
ATOM 1177 C CA . LYS A 1 151 ? 5.147 -5.549 -5.809 1.00 90.88 151 LYS A CA 1
ATOM 1178 C C . LYS A 1 151 ? 4.337 -5.004 -6.992 1.00 90.88 151 LYS A C 1
ATOM 1180 O O . LYS A 1 151 ? 3.146 -5.279 -7.101 1.00 90.88 151 LYS A O 1
ATOM 1185 N N . MET A 1 152 ? 4.962 -4.258 -7.907 1.00 91.31 152 MET A N 1
ATOM 1186 C CA . MET A 1 152 ? 4.286 -3.749 -9.109 1.00 91.31 152 MET A CA 1
ATOM 1187 C C . MET A 1 152 ? 3.845 -4.866 -10.064 1.00 91.31 152 MET A C 1
ATOM 1189 O O . MET A 1 152 ? 2.807 -4.729 -10.711 1.00 91.31 152 MET A O 1
ATOM 1193 N N . MET A 1 153 ? 4.616 -5.953 -10.172 1.00 91.94 153 MET A N 1
ATOM 1194 C CA . MET A 1 153 ? 4.237 -7.126 -10.967 1.00 91.94 153 MET A CA 1
ATOM 1195 C C . MET A 1 153 ? 3.061 -7.875 -10.336 1.00 91.94 153 MET A C 1
ATOM 1197 O O . MET A 1 153 ? 2.120 -8.221 -11.043 1.00 91.94 153 MET A O 1
ATOM 1201 N N . GLU A 1 154 ? 3.077 -8.070 -9.016 1.00 88.69 154 GLU A N 1
ATOM 1202 C CA . GLU A 1 154 ? 1.965 -8.677 -8.273 1.00 88.69 154 GLU A CA 1
ATOM 1203 C C . GLU A 1 154 ? 0.680 -7.839 -8.383 1.00 88.69 154 GLU A C 1
ATOM 1205 O O . GLU A 1 154 ? -0.405 -8.377 -8.595 1.00 88.69 154 GLU A O 1
ATOM 1210 N N . ALA A 1 155 ? 0.810 -6.510 -8.346 1.00 84.62 155 ALA A N 1
ATOM 1211 C CA . ALA A 1 155 ? -0.298 -5.579 -8.547 1.00 84.62 155 ALA A CA 1
ATOM 1212 C C . ALA A 1 155 ? -0.788 -5.490 -10.010 1.00 84.62 155 ALA A C 1
ATOM 1214 O O . ALA A 1 155 ? -1.786 -4.820 -10.274 1.00 84.62 155 ALA A O 1
ATOM 1215 N N . GLY A 1 156 ? -0.102 -6.125 -10.969 1.00 86.94 156 GLY A N 1
ATOM 1216 C CA . GLY A 1 156 ? -0.445 -6.077 -12.395 1.00 86.94 156 GLY A CA 1
ATOM 1217 C C . GLY A 1 156 ? -0.112 -4.753 -13.098 1.00 86.94 156 GLY A C 1
ATOM 1218 O O . GLY A 1 156 ? -0.539 -4.539 -14.230 1.00 86.94 156 GLY A O 1
ATOM 1219 N N . ILE A 1 157 ? 0.653 -3.867 -12.452 1.00 89.06 157 ILE A N 1
ATOM 1220 C CA . ILE A 1 157 ? 1.064 -2.559 -12.991 1.00 89.06 157 ILE A CA 1
ATOM 1221 C C . ILE A 1 157 ? 2.262 -2.717 -13.938 1.00 89.06 157 ILE A C 1
ATOM 1223 O O . ILE A 1 157 ? 2.340 -2.057 -14.975 1.00 89.06 157 ILE A O 1
ATOM 1227 N N . ALA A 1 158 ? 3.205 -3.598 -13.592 1.00 91.38 158 ALA A N 1
ATOM 1228 C CA . ALA A 1 158 ? 4.399 -3.877 -14.383 1.00 91.38 158 ALA A CA 1
ATOM 1229 C C . ALA A 1 158 ? 4.378 -5.303 -14.946 1.00 91.38 158 ALA A C 1
ATOM 1231 O O . ALA A 1 158 ? 3.811 -6.219 -14.356 1.00 91.38 158 ALA A O 1
ATOM 1232 N N . ARG A 1 159 ? 5.054 -5.509 -16.081 1.00 93.88 159 ARG A N 1
ATOM 1233 C CA . ARG A 1 159 ? 5.274 -6.838 -16.665 1.00 93.88 159 ARG A CA 1
ATOM 1234 C C . ARG A 1 159 ? 6.651 -6.935 -17.323 1.00 93.88 159 ARG A C 1
ATOM 1236 O O . ARG A 1 159 ? 7.133 -5.929 -17.853 1.00 93.88 159 ARG A O 1
ATOM 1243 N N . PRO A 1 160 ? 7.269 -8.126 -17.371 1.00 95.31 160 PRO A N 1
ATOM 1244 C CA . PRO A 1 160 ? 8.438 -8.357 -18.209 1.00 95.31 160 PRO A CA 1
ATOM 1245 C C . PRO A 1 160 ? 8.129 -8.051 -19.680 1.00 95.31 160 PRO A C 1
ATOM 1247 O O . PRO A 1 160 ? 7.051 -8.372 -20.182 1.00 95.31 160 PRO A O 1
ATOM 1250 N N . SER A 1 161 ? 9.080 -7.445 -20.387 1.00 94.38 161 SER A N 1
ATOM 1251 C CA . SER A 1 161 ? 8.947 -7.155 -21.816 1.00 94.38 161 SER A CA 1
ATOM 1252 C C . SER A 1 161 ? 10.263 -7.384 -22.559 1.00 94.38 161 SER A C 1
ATOM 1254 O O . SER A 1 161 ? 11.343 -7.339 -21.973 1.00 94.38 161 SER A O 1
ATOM 1256 N N . ARG A 1 162 ? 10.166 -7.650 -23.866 1.00 95.06 162 ARG A N 1
ATOM 1257 C CA . ARG A 1 162 ? 11.299 -7.701 -24.801 1.00 95.06 162 ARG A CA 1
ATOM 1258 C C . ARG A 1 162 ? 11.153 -6.544 -25.783 1.00 95.06 162 ARG A C 1
ATOM 1260 O O . ARG A 1 162 ? 10.555 -6.694 -26.841 1.00 95.06 162 ARG A O 1
ATOM 1267 N N . SER A 1 163 ? 11.616 -5.374 -25.361 1.00 92.38 163 SER A N 1
ATOM 1268 C CA . SER A 1 163 ? 11.430 -4.095 -26.046 1.00 92.38 163 SER A CA 1
ATOM 1269 C C . SER A 1 163 ? 12.758 -3.591 -26.615 1.00 92.38 163 SER A C 1
ATOM 1271 O O . SER A 1 163 ? 13.794 -3.716 -25.965 1.00 92.38 163 SER A O 1
ATOM 1273 N N . SER A 1 164 ? 12.724 -2.985 -27.805 1.00 93.56 164 SER A N 1
ATOM 1274 C CA . SER A 1 164 ? 13.884 -2.289 -28.385 1.00 93.56 164 SER A CA 1
ATOM 1275 C C . SER A 1 164 ? 14.159 -0.927 -27.726 1.00 93.56 164 SER A C 1
ATOM 1277 O O . SER A 1 164 ? 15.196 -0.322 -27.981 1.00 93.56 164 SER A O 1
ATOM 1279 N N . TRP A 1 165 ? 13.241 -0.449 -26.881 1.00 93.69 165 TRP A N 1
ATOM 1280 C CA . TRP A 1 165 ? 13.363 0.770 -26.084 1.00 93.69 165 TRP A CA 1
ATOM 1281 C C . TRP A 1 165 ? 13.853 0.438 -24.672 1.00 93.69 165 TRP A C 1
ATOM 1283 O O . TRP A 1 165 ? 13.345 -0.496 -24.044 1.00 93.69 165 TRP A O 1
ATOM 1293 N N . ALA A 1 166 ? 14.801 1.220 -24.150 1.00 94.19 166 ALA A N 1
ATOM 1294 C CA . ALA A 1 166 ? 15.242 1.106 -22.760 1.00 94.19 166 ALA A CA 1
ATOM 1295 C C . ALA A 1 166 ? 15.717 2.453 -22.205 1.00 94.19 166 ALA A C 1
ATOM 1297 O O . ALA A 1 166 ? 16.553 3.122 -22.814 1.00 94.19 166 ALA A O 1
ATOM 1298 N N . SER A 1 167 ? 15.248 2.809 -21.010 1.00 92.69 167 SER A N 1
ATOM 1299 C CA . SER A 1 167 ? 15.667 4.009 -20.276 1.00 92.69 167 SER A CA 1
ATOM 1300 C C . SER A 1 167 ? 16.314 3.614 -18.942 1.00 92.69 167 SER A C 1
ATOM 1302 O O . SER A 1 167 ? 15.899 2.628 -18.330 1.00 92.69 167 SER A O 1
ATOM 1304 N N . PRO A 1 168 ? 17.346 4.335 -18.469 1.00 92.50 168 PRO A N 1
ATOM 1305 C CA . PRO A 1 168 ? 18.061 3.954 -17.260 1.00 92.50 168 PRO A CA 1
ATOM 1306 C C . PRO A 1 168 ? 17.266 4.336 -16.005 1.00 92.50 168 PRO A C 1
ATOM 1308 O O . PRO A 1 168 ? 16.826 5.476 -15.872 1.00 92.50 168 PRO A O 1
ATOM 1311 N N . LEU A 1 169 ? 17.160 3.419 -15.039 1.00 91.38 169 LEU A N 1
ATOM 1312 C CA . LEU A 1 169 ? 16.542 3.713 -13.745 1.00 91.38 169 LEU A CA 1
ATOM 1313 C C . LEU A 1 169 ? 17.438 4.637 -12.906 1.00 91.38 169 LEU A C 1
ATOM 1315 O O . LEU A 1 169 ? 18.664 4.486 -12.875 1.00 91.38 169 LEU A O 1
ATOM 1319 N N . HIS A 1 170 ? 16.821 5.593 -12.218 1.00 88.94 170 HIS A N 1
ATOM 1320 C CA . HIS A 1 170 ? 17.471 6.447 -11.232 1.00 88.94 170 HIS A CA 1
ATOM 1321 C C . HIS A 1 170 ? 16.701 6.352 -9.913 1.00 88.94 170 HIS A C 1
ATOM 1323 O O . HIS A 1 170 ? 15.478 6.456 -9.907 1.00 88.94 170 HIS A O 1
ATOM 1329 N N . LEU A 1 171 ? 17.415 6.118 -8.812 1.00 90.06 171 LEU A N 1
ATOM 1330 C CA . LEU A 1 171 ? 16.832 6.011 -7.476 1.00 90.06 171 LEU A CA 1
ATOM 1331 C C . LEU A 1 171 ? 17.177 7.270 -6.689 1.00 90.06 171 LEU A C 1
ATOM 1333 O O . LEU A 1 171 ? 18.349 7.631 -6.595 1.00 90.06 171 LEU A O 1
ATOM 1337 N N . MET A 1 172 ? 16.165 7.897 -6.102 1.00 86.00 172 MET A N 1
ATOM 1338 C CA . MET A 1 172 ? 16.321 9.019 -5.181 1.00 86.00 172 MET A CA 1
ATOM 1339 C C . MET A 1 172 ? 15.737 8.639 -3.827 1.00 86.00 172 MET A C 1
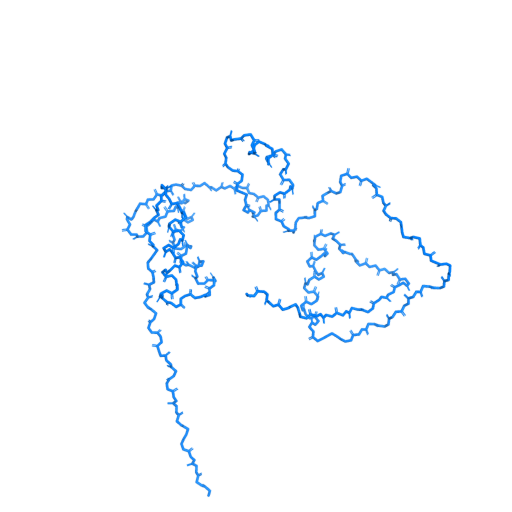ATOM 1341 O O . MET A 1 172 ? 14.691 7.994 -3.752 1.00 86.00 172 MET A O 1
ATOM 1345 N N . GLN A 1 173 ? 16.406 9.054 -2.755 1.00 84.44 173 GLN A N 1
ATOM 1346 C CA . GLN A 1 173 ? 15.817 9.011 -1.424 1.00 84.44 173 GLN A CA 1
ATOM 1347 C C . GLN A 1 173 ? 14.852 10.187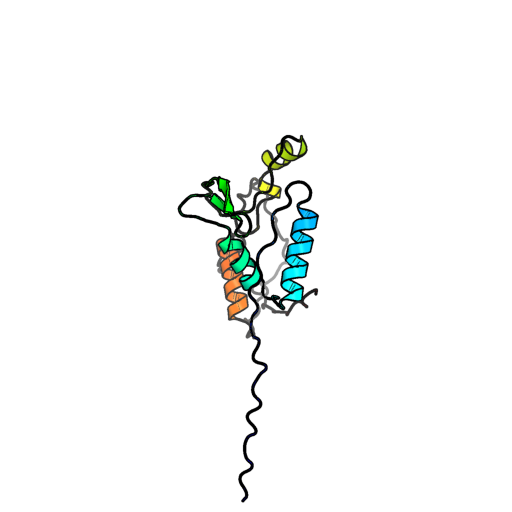 -1.309 1.00 84.44 173 GLN A C 1
ATOM 1349 O O . GLN A 1 173 ? 15.267 11.343 -1.397 1.00 84.44 173 GLN A O 1
ATOM 1354 N N . LYS A 1 174 ? 13.560 9.898 -1.147 1.00 84.00 174 LYS A N 1
ATOM 1355 C CA . LYS A 1 174 ? 12.614 10.929 -0.722 1.00 84.00 174 LYS A CA 1
ATOM 1356 C C . LYS A 1 174 ? 12.959 11.323 0.713 1.00 84.00 174 LYS A C 1
ATOM 1358 O O . LYS A 1 174 ? 13.289 10.458 1.523 1.00 84.00 174 LYS A O 1
ATOM 1363 N N . LYS A 1 175 ? 12.919 12.623 1.009 1.00 83.19 175 LYS A N 1
ATOM 1364 C CA . LYS A 1 175 ? 13.031 13.114 2.384 1.00 83.19 175 LYS A CA 1
ATOM 1365 C C . LYS A 1 175 ? 11.824 12.574 3.153 1.00 83.19 175 LYS A C 1
ATOM 1367 O O . LYS A 1 175 ? 10.712 12.650 2.639 1.00 83.19 175 LYS A O 1
ATOM 1372 N N . ASN A 1 176 ? 12.047 12.017 4.338 1.00 64.94 176 ASN A N 1
ATOM 1373 C CA . ASN A 1 176 ? 10.943 11.707 5.235 1.00 64.94 176 ASN A CA 1
ATOM 1374 C C . ASN A 1 176 ? 10.317 13.049 5.635 1.00 64.94 176 ASN A C 1
ATOM 1376 O O . ASN A 1 176 ? 11.011 13.908 6.184 1.00 64.94 176 ASN A O 1
ATOM 1380 N N . GLU A 1 177 ? 9.058 13.259 5.263 1.00 47.72 177 GLU A N 1
ATOM 1381 C CA . GLU A 1 177 ? 8.220 14.279 5.886 1.00 47.72 177 GLU A CA 1
ATOM 1382 C C . GLU A 1 177 ? 7.930 13.774 7.306 1.00 47.72 177 GLU A C 1
ATOM 1384 O O . GLU A 1 177 ? 7.030 12.964 7.511 1.00 47.72 177 GLU A O 1
ATOM 1389 N N . GLU A 1 178 ? 8.798 14.150 8.246 1.00 40.69 178 GLU A N 1
ATOM 1390 C CA . GLU A 1 178 ? 8.416 14.340 9.650 1.00 40.69 178 GLU A CA 1
ATOM 1391 C C . GLU A 1 178 ? 7.900 15.768 9.826 1.00 40.69 178 GLU A C 1
ATOM 1393 O O . GLU A 1 178 ? 8.544 16.695 9.270 1.00 40.69 178 GLU A O 1
#

Foldseek 3Di:
DDDDDDPPDPDPPLPQDDQAQDDQDPVDNPVSVVVLVVSCVVRVNPDVVVSVVNCCVQADPVQQWGARPVPRDIDHHDDDDDPDDDDDPLDDDDVVSVVCVVVVVVRDDPQAQDDDPDPDDDDDDDDDDQADADDEDDDPPVVVVVVVVVSCVSNVNDDDDDDSHDDYDDDDDDDPPD

pLDDT: mean 79.75, std 15.61, range [37.75, 95.31]

Radius of gyration: 26.41 Å; chains: 1; bounding box: 81×33×71 Å

InterPro domains:
  IPR043502 DNA/RNA polymerase superfamily [SSF56672] (99-176)
  IPR055469 Domain of unknown function DUF7041 [PF23055] (21-67)

Sequence (178 aa):
MKQQPILFVPGAEVSRVGMRMPEFTPADPELWFSIVDRSFLATGITVDATKFGYALIMVDLKNIRLVDQLTNLTAAGCCAQCSVPSVKTVNGTTPYHELLTHYSEITRSEGRPSEIKHDTKHYIETTPGPPVVCRPRRLALERSAKKEFEKMMEAGIARPSRSSWASPLHLMQKKNEE

Organism: NCBI:txid456900

Secondary structure (DSSP, 8-state):
-PPPP------------PPPPPPP-TT-HHHHHHHHHHHHHHTT---HHHHHHHHHTTEETTTTEEE-TTT--EEE------SS-------SSSHHHHHHHHTTTTTPPTTSPP----------PPPSSSPPB-PPPP-TTHHHHHHHHHHHHHTTS------S-B-------PPP--